Protein AF-A0A920ANH5-F1 (afdb_monomer_lite)

Secondary structure (DSSP, 8-state):
----S-HHHHHHHHHTT--EEEE-SSSEEEE--S-HHHHHHHHHHHT--TTS------S----

Sequence (63 aa):
MNITTEANLAAQWILNEKVIAYPTEGVWGIGGLNTSENIKAINLAKQRDETKNYILLFTHFNN

Radius of gyration: 12.5 Å; chains: 1; bounding box: 32×25×30 Å

Structure (mmCIF, N/CA/C/O backbone):
data_AF-A0A920ANH5-F1
#
_entry.id   AF-A0A920ANH5-F1
#
loop_
_atom_site.group_PDB
_atom_site.id
_atom_site.type_symbol
_atom_site.label_atom_id
_atom_site.label_alt_id
_atom_site.label_comp_id
_atom_site.label_asym_id
_atom_site.label_entity_id
_atom_site.label_seq_id
_atom_site.pdbx_PDB_ins_code
_atom_site.Cartn_x
_atom_site.Cartn_y
_atom_site.Cartn_z
_atom_site.occupancy
_atom_site.B_iso_or_equiv
_atom_site.auth_seq_id
_atom_site.auth_comp_id
_atom_site.auth_asym_id
_atom_site.auth_atom_id
_atom_site.pdbx_PDB_model_num
ATOM 1 N N . MET A 1 1 ? -4.406 10.061 -13.991 1.00 75.56 1 MET A N 1
ATOM 2 C CA . MET A 1 1 ? -3.856 8.924 -13.223 1.00 75.56 1 MET A CA 1
ATOM 3 C C . MET A 1 1 ? -2.396 8.806 -13.617 1.00 75.56 1 MET A C 1
ATOM 5 O O . MET A 1 1 ? -2.134 8.732 -14.809 1.00 75.56 1 MET A O 1
ATOM 9 N N . ASN A 1 2 ? -1.472 8.890 -12.660 1.00 91.94 2 ASN A N 1
ATOM 10 C CA . ASN A 1 2 ? -0.040 8.769 -12.946 1.00 91.94 2 ASN A CA 1
ATOM 11 C C . ASN A 1 2 ? 0.339 7.285 -12.915 1.00 91.94 2 ASN A C 1
ATOM 13 O O . ASN A 1 2 ? -0.114 6.565 -12.028 1.00 91.94 2 ASN A O 1
ATOM 17 N N . ILE A 1 3 ? 1.133 6.835 -13.885 1.00 96.12 3 ILE A N 1
ATOM 18 C CA . ILE A 1 3 ? 1.558 5.438 -14.037 1.00 96.12 3 ILE A CA 1
ATOM 19 C C . ILE A 1 3 ? 3.071 5.437 -14.240 1.00 96.12 3 ILE A C 1
ATOM 21 O O . ILE A 1 3 ? 3.607 6.316 -14.911 1.00 96.12 3 ILE A O 1
ATOM 25 N N . THR A 1 4 ? 3.756 4.472 -13.637 1.00 97.31 4 THR A N 1
ATOM 26 C CA . THR A 1 4 ? 5.194 4.271 -13.805 1.00 97.31 4 THR A CA 1
ATOM 27 C C . THR A 1 4 ? 5.523 2.786 -13.733 1.00 97.31 4 THR A C 1
ATOM 29 O O . THR A 1 4 ? 4.852 2.038 -13.022 1.00 97.31 4 THR A O 1
ATOM 32 N N . THR A 1 5 ? 6.563 2.372 -14.449 1.00 97.00 5 THR A N 1
ATOM 33 C CA . THR A 1 5 ? 7.228 1.070 -14.280 1.00 97.00 5 THR A CA 1
ATOM 34 C C . THR A 1 5 ? 8.473 1.176 -13.395 1.00 97.00 5 THR A C 1
ATOM 36 O O . THR A 1 5 ? 9.020 0.162 -12.976 1.00 97.00 5 THR A O 1
ATOM 39 N N . GLU A 1 6 ? 8.908 2.399 -13.078 1.00 97.75 6 GLU A N 1
ATOM 40 C CA . GLU A 1 6 ? 10.100 2.671 -12.279 1.00 97.75 6 GLU A CA 1
ATOM 41 C C . GLU A 1 6 ? 9.799 2.543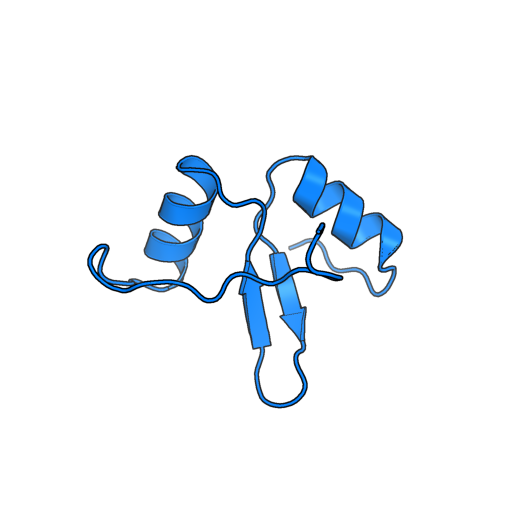 -10.783 1.00 97.75 6 GLU A C 1
ATOM 43 O O . GLU A 1 6 ? 9.125 3.398 -10.194 1.00 97.75 6 GLU A O 1
ATOM 48 N N . ALA A 1 7 ? 10.347 1.503 -10.149 1.00 96.00 7 ALA A N 1
ATOM 49 C CA . ALA A 1 7 ? 10.144 1.224 -8.727 1.00 96.00 7 ALA A CA 1
ATOM 50 C C . ALA A 1 7 ? 10.570 2.399 -7.830 1.00 96.00 7 ALA A C 1
ATOM 52 O O . ALA A 1 7 ? 9.865 2.736 -6.881 1.00 96.00 7 ALA A O 1
ATOM 53 N N . ASN A 1 8 ? 11.670 3.079 -8.169 1.00 97.56 8 ASN A N 1
ATOM 54 C CA . ASN A 1 8 ? 12.153 4.243 -7.422 1.00 97.56 8 ASN A CA 1
ATOM 55 C C . ASN A 1 8 ? 11.144 5.397 -7.437 1.00 97.56 8 ASN A C 1
ATOM 57 O O . ASN A 1 8 ? 10.929 6.038 -6.411 1.00 97.56 8 ASN A O 1
ATOM 61 N N . 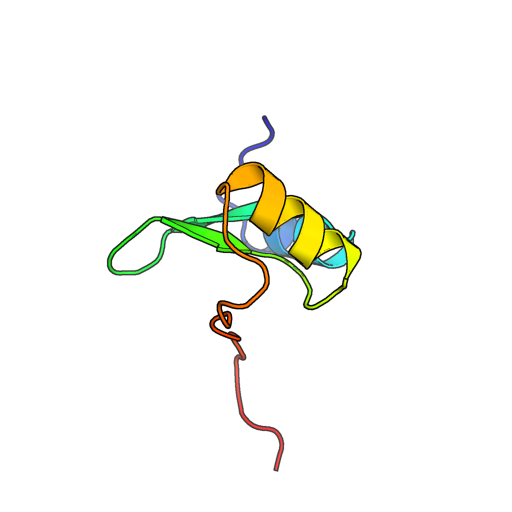LEU A 1 9 ? 10.486 5.646 -8.573 1.00 98.25 9 LEU A N 1
ATOM 62 C CA . LEU A 1 9 ? 9.477 6.699 -8.667 1.00 98.25 9 LEU A CA 1
ATOM 63 C C . LEU A 1 9 ? 8.219 6.332 -7.868 1.00 98.25 9 LEU A C 1
ATOM 65 O O . LEU A 1 9 ? 7.691 7.170 -7.139 1.00 98.25 9 LEU A O 1
ATOM 69 N N . ALA A 1 10 ? 7.777 5.073 -7.946 1.00 97.44 10 ALA A N 1
ATOM 70 C CA . ALA A 1 10 ? 6.659 4.582 -7.143 1.00 97.44 10 ALA A CA 1
ATOM 71 C C . ALA A 1 10 ? 6.958 4.655 -5.634 1.00 97.44 10 ALA A C 1
ATOM 73 O O . ALA A 1 10 ? 6.106 5.084 -4.857 1.00 97.44 10 ALA A O 1
ATOM 74 N N . ALA A 1 11 ? 8.182 4.317 -5.219 1.00 96.38 11 ALA A N 1
ATOM 75 C CA . ALA A 1 11 ? 8.625 4.450 -3.834 1.00 96.38 11 ALA A CA 1
ATOM 76 C C . ALA A 1 11 ? 8.577 5.910 -3.361 1.00 96.38 11 ALA A C 1
ATOM 78 O O . ALA A 1 11 ? 8.079 6.182 -2.272 1.00 96.38 11 ALA A O 1
ATOM 79 N N . GLN A 1 12 ? 9.003 6.866 -4.195 1.00 98.12 12 GLN A N 1
ATOM 80 C CA . GLN A 1 12 ? 8.868 8.291 -3.881 1.00 98.12 12 GLN A CA 1
ATOM 81 C C . GLN A 1 12 ? 7.405 8.719 -3.735 1.00 98.12 12 GLN A C 1
ATOM 83 O O . GLN A 1 12 ? 7.095 9.543 -2.880 1.00 98.12 12 GLN A O 1
ATOM 88 N N . TRP A 1 13 ? 6.476 8.169 -4.520 1.00 97.88 13 TRP A N 1
ATOM 89 C CA . TRP A 1 13 ? 5.050 8.446 -4.316 1.00 97.88 13 TRP A CA 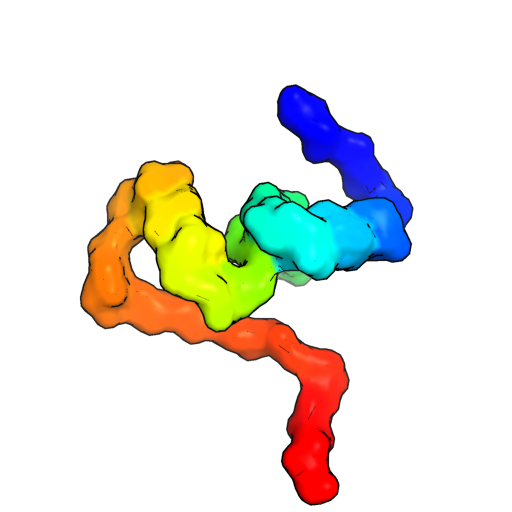1
ATOM 90 C C . TRP A 1 13 ? 4.566 7.949 -2.952 1.00 97.88 13 TRP A C 1
ATOM 92 O O . TRP A 1 13 ? 3.892 8.700 -2.252 1.00 97.88 13 TRP A O 1
ATOM 102 N N . ILE A 1 14 ? 4.959 6.739 -2.545 1.00 96.94 14 ILE A N 1
ATOM 103 C CA . ILE A 1 14 ? 4.627 6.194 -1.221 1.00 96.94 14 ILE A CA 1
ATOM 104 C C . ILE A 1 14 ? 5.197 7.087 -0.109 1.00 96.94 14 ILE A C 1
ATOM 106 O O . ILE A 1 14 ? 4.465 7.443 0.811 1.00 96.94 14 ILE A O 1
ATOM 110 N N . LEU A 1 15 ? 6.472 7.485 -0.211 1.00 96.31 15 LEU A N 1
ATOM 111 C CA . LEU A 1 15 ? 7.135 8.366 0.762 1.00 96.31 15 LEU A CA 1
ATOM 112 C C . LEU A 1 15 ? 6.485 9.755 0.849 1.00 96.31 15 LEU A C 1
ATOM 114 O O . LEU A 1 15 ? 6.472 10.352 1.917 1.00 96.31 15 LEU A O 1
ATOM 118 N N . ASN A 1 16 ? 5.889 10.234 -0.245 1.00 96.75 16 ASN A N 1
ATOM 119 C CA . ASN A 1 16 ? 5.096 11.466 -0.295 1.00 96.75 16 ASN A CA 1
ATOM 120 C C . ASN A 1 16 ? 3.614 11.238 0.065 1.00 96.75 16 ASN A C 1
ATOM 122 O O . ASN A 1 16 ? 2.726 11.918 -0.463 1.00 96.75 16 ASN A O 1
ATOM 126 N N . GLU A 1 17 ? 3.353 10.248 0.922 1.00 96.06 17 GLU A N 1
ATOM 127 C CA . GLU A 1 17 ? 2.037 9.923 1.482 1.00 96.06 17 GLU A CA 1
ATOM 128 C C . GLU A 1 17 ? 0.958 9.672 0.415 1.00 96.06 17 GLU A C 1
ATOM 130 O O . GLU A 1 17 ? -0.213 10.011 0.588 1.00 96.06 17 GLU A O 1
ATOM 135 N N . LYS A 1 18 ? 1.337 9.094 -0.732 1.00 96.44 18 LYS A N 1
ATOM 136 C CA . LYS A 1 18 ? 0.372 8.661 -1.749 1.00 96.44 18 LYS A CA 1
ATOM 137 C C . LYS A 1 18 ? 0.015 7.191 -1.574 1.00 96.44 18 LYS A C 1
ATOM 139 O O . LYS A 1 18 ? 0.856 6.351 -1.259 1.00 96.44 18 LYS A O 1
ATOM 144 N N . VAL A 1 19 ? -1.242 6.884 -1.878 1.00 97.00 19 VAL A N 1
ATOM 145 C CA . VAL A 1 19 ? -1.725 5.518 -2.087 1.00 97.00 19 VAL A CA 1
ATOM 146 C C . VAL A 1 19 ? -1.509 5.145 -3.551 1.00 97.00 19 VAL A C 1
ATOM 148 O O . VAL A 1 19 ? -1.905 5.891 -4.449 1.00 97.00 19 VAL A O 1
ATOM 151 N N . ILE A 1 20 ? -0.903 3.985 -3.793 1.00 97.31 20 ILE A N 1
ATOM 152 C CA . ILE A 1 20 ? -0.657 3.446 -5.132 1.00 97.31 20 ILE A CA 1
ATOM 153 C C . ILE A 1 20 ? -1.384 2.115 -5.323 1.00 97.31 20 ILE A C 1
ATOM 155 O O . ILE A 1 20 ? -1.595 1.366 -4.368 1.00 97.31 20 ILE A O 1
ATOM 159 N N . ALA A 1 21 ? -1.725 1.802 -6.572 1.00 96.81 21 ALA A N 1
ATOM 160 C CA . ALA A 1 21 ? -2.028 0.437 -6.983 1.00 96.81 21 ALA A CA 1
ATOM 161 C C . ALA A 1 21 ? -0.745 -0.223 -7.503 1.00 96.81 21 ALA A C 1
ATOM 163 O O . ALA A 1 21 ? 0.022 0.415 -8.223 1.00 96.81 21 ALA A O 1
ATOM 164 N N . TYR A 1 22 ? -0.506 -1.480 -7.142 1.00 95.56 22 TYR A N 1
ATOM 165 C CA . TYR A 1 22 ? 0.701 -2.214 -7.529 1.00 95.56 22 TYR A CA 1
ATOM 166 C C . TYR A 1 22 ? 0.378 -3.686 -7.819 1.00 95.56 22 TYR A C 1
ATOM 168 O O . TYR A 1 22 ? -0.516 -4.250 -7.182 1.00 95.56 22 TYR A O 1
ATOM 176 N N . PRO A 1 23 ? 1.064 -4.328 -8.778 1.00 94.94 23 PRO A N 1
ATOM 177 C CA . PRO A 1 23 ? 0.872 -5.748 -9.037 1.00 94.94 23 PRO A CA 1
ATOM 178 C C . PRO A 1 23 ? 1.486 -6.594 -7.912 1.00 94.94 23 PRO A C 1
ATOM 180 O O . PRO A 1 23 ? 2.542 -6.263 -7.374 1.00 94.94 23 PRO A O 1
ATOM 183 N N . THR A 1 24 ? 0.835 -7.707 -7.578 1.00 92.69 24 THR A N 1
ATOM 184 C CA . THR A 1 24 ? 1.419 -8.807 -6.789 1.00 92.69 24 THR A CA 1
ATOM 185 C C . THR A 1 24 ? 1.425 -10.084 -7.631 1.00 92.69 24 THR A C 1
ATOM 187 O O . THR A 1 24 ? 0.965 -10.060 -8.772 1.00 92.69 24 THR A O 1
ATOM 190 N N . GLU A 1 25 ? 1.916 -11.199 -7.085 1.00 91.69 25 GLU A N 1
ATOM 191 C CA . GLU A 1 25 ? 1.919 -12.496 -7.780 1.00 91.69 25 GLU A CA 1
ATOM 192 C C . GLU A 1 25 ? 0.515 -12.932 -8.245 1.00 91.69 25 GLU A C 1
ATOM 194 O O . GLU A 1 25 ? 0.375 -13.480 -9.335 1.00 91.69 25 GLU A O 1
ATOM 199 N N . GLY A 1 26 ? -0.530 -12.665 -7.449 1.00 93.88 26 GLY A N 1
ATOM 200 C CA . GLY A 1 26 ? -1.895 -13.121 -7.746 1.00 93.88 26 GLY A CA 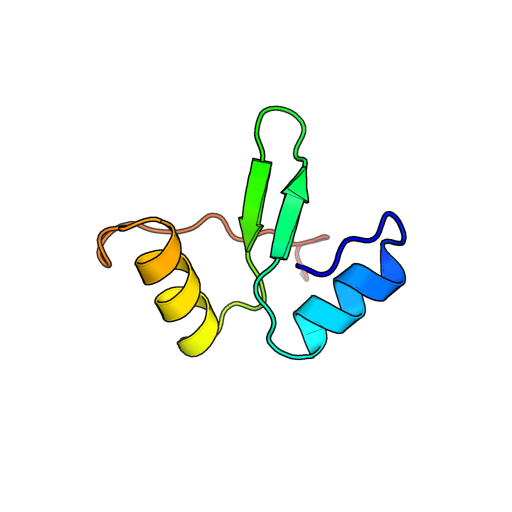1
ATOM 201 C C . GLY A 1 26 ? -2.860 -12.025 -8.198 1.00 93.88 26 GLY A C 1
ATOM 202 O O . GLY A 1 26 ? -3.645 -12.225 -9.121 1.00 93.88 26 GLY A O 1
ATOM 203 N N . VAL A 1 27 ? -2.852 -10.870 -7.528 1.00 94.62 27 VAL A N 1
ATOM 204 C CA . VAL A 1 27 ? -3.847 -9.801 -7.741 1.00 94.62 27 VAL A CA 1
ATOM 205 C C . VAL A 1 27 ? -3.224 -8.414 -7.636 1.00 94.62 27 VAL A C 1
ATOM 207 O O . VAL A 1 27 ? -2.141 -8.235 -7.083 1.00 94.62 27 VAL A O 1
ATOM 210 N N . TRP A 1 28 ? -3.924 -7.392 -8.117 1.00 95.19 28 TRP A N 1
ATOM 211 C CA . TRP A 1 28 ? -3.523 -6.011 -7.863 1.00 95.19 28 TRP A CA 1
ATOM 212 C C . TRP A 1 28 ? -3.780 -5.627 -6.402 1.00 95.19 28 TRP A C 1
ATOM 214 O O . TRP A 1 28 ? -4.890 -5.771 -5.882 1.00 95.19 28 TRP A O 1
ATOM 224 N N . GLY A 1 29 ? -2.741 -5.122 -5.744 1.00 95.19 29 GLY A N 1
ATOM 225 C CA . GLY A 1 29 ? -2.810 -4.492 -4.435 1.00 95.19 29 GLY A CA 1
ATOM 226 C C . GLY A 1 29 ? -3.083 -2.993 -4.545 1.00 95.19 29 GLY A C 1
ATOM 227 O O . GLY A 1 29 ? -2.821 -2.365 -5.569 1.00 95.19 29 GLY A O 1
ATOM 228 N N . ILE A 1 30 ? -3.593 -2.412 -3.461 1.00 96.69 30 ILE A N 1
ATOM 229 C CA . ILE A 1 30 ? -3.629 -0.963 -3.238 1.00 96.69 30 ILE A CA 1
ATOM 230 C C . ILE A 1 30 ? -3.074 -0.697 -1.841 1.00 96.69 30 ILE A C 1
ATOM 232 O O . ILE A 1 30 ? -3.461 -1.380 -0.890 1.00 96.69 30 ILE A O 1
ATOM 236 N N . GLY A 1 31 ? -2.134 0.236 -1.721 1.00 96.44 31 GLY A N 1
ATOM 237 C CA . GLY A 1 31 ? -1.403 0.458 -0.476 1.00 96.44 31 GLY A CA 1
ATOM 238 C C . GLY A 1 31 ? -0.546 1.720 -0.479 1.00 96.44 31 GLY A C 1
ATOM 239 O O . GLY A 1 31 ? -0.424 2.404 -1.491 1.00 96.44 31 GLY A O 1
ATOM 240 N N . GLY A 1 32 ? 0.034 2.018 0.677 1.00 96.56 32 GLY A N 1
ATOM 241 C CA . GLY A 1 32 ? 0.896 3.168 0.938 1.00 96.56 32 GLY A CA 1
ATOM 242 C C . GLY A 1 32 ? 1.515 3.040 2.331 1.00 96.56 32 GLY A C 1
ATOM 243 O O . GLY A 1 32 ? 1.507 1.951 2.909 1.00 96.56 32 GLY A O 1
ATOM 244 N N . LEU A 1 33 ? 2.024 4.140 2.890 1.00 96.75 33 LEU A N 1
ATOM 245 C CA . LEU A 1 33 ? 2.489 4.163 4.282 1.00 96.75 33 LEU A CA 1
ATOM 246 C C . LEU A 1 33 ? 1.343 3.838 5.250 1.00 96.75 33 LEU A C 1
ATOM 248 O O . LEU A 1 33 ? 0.197 4.211 4.993 1.00 96.75 33 LEU A O 1
ATOM 252 N N . ASN A 1 34 ? 1.664 3.188 6.374 1.00 95.25 34 ASN A N 1
ATOM 253 C CA . ASN A 1 34 ? 0.716 2.863 7.443 1.00 95.25 34 ASN A CA 1
ATOM 254 C C . ASN A 1 34 ? 0.354 4.113 8.270 1.00 95.25 34 ASN A C 1
ATOM 256 O O . ASN A 1 34 ? 0.752 4.248 9.426 1.00 95.25 34 ASN A O 1
ATOM 260 N N . THR A 1 35 ? -0.354 5.050 7.643 1.00 95.44 35 THR A N 1
ATOM 261 C CA . THR A 1 35 ? -0.849 6.293 8.244 1.00 95.44 35 THR A CA 1
ATOM 262 C C . THR A 1 35 ? -2.374 6.320 8.218 1.00 95.44 35 THR A C 1
ATOM 264 O O . THR A 1 35 ? -3.012 5.701 7.360 1.00 95.44 35 THR A O 1
ATOM 267 N N . SER A 1 36 ? -2.976 7.058 9.150 1.00 94.75 36 SER A N 1
ATOM 268 C CA . SER A 1 36 ? -4.432 7.200 9.256 1.00 94.75 36 SER A CA 1
ATOM 269 C C . SER A 1 36 ? -5.057 7.747 7.967 1.00 94.75 36 SER A C 1
ATOM 271 O O . SER A 1 36 ? -6.133 7.313 7.558 1.00 94.75 36 SER A O 1
ATOM 273 N N . GLU A 1 37 ? -4.376 8.678 7.305 1.00 96.06 37 GLU A N 1
ATOM 274 C CA . GLU A 1 37 ? -4.787 9.319 6.057 1.00 96.06 37 GLU A CA 1
ATOM 275 C C . GLU A 1 37 ? -4.851 8.299 4.915 1.00 96.06 37 GLU A C 1
ATOM 277 O O . GLU A 1 37 ? -5.862 8.211 4.211 1.00 96.06 37 GLU A O 1
ATOM 282 N N . ASN A 1 38 ? -3.815 7.468 4.777 1.00 96.50 38 ASN A N 1
ATOM 283 C CA . ASN A 1 38 ? -3.766 6.428 3.752 1.00 96.50 38 ASN A CA 1
ATOM 284 C C . ASN A 1 38 ? -4.784 5.317 4.014 1.00 96.50 38 ASN A C 1
ATOM 286 O O . ASN A 1 38 ? -5.437 4.861 3.077 1.00 96.50 38 ASN A O 1
ATOM 290 N N . ILE A 1 39 ? -4.971 4.912 5.274 1.00 95.56 39 ILE A N 1
ATOM 291 C CA . ILE A 1 39 ? -5.998 3.935 5.667 1.00 95.56 39 ILE A CA 1
ATOM 292 C C . ILE A 1 39 ? -7.388 4.438 5.264 1.00 95.56 39 ILE A C 1
ATOM 294 O O . ILE A 1 39 ? -8.137 3.716 4.602 1.00 95.56 39 ILE A O 1
ATOM 298 N N . LYS A 1 40 ? -7.716 5.698 5.580 1.00 95.12 40 LYS A N 1
ATOM 299 C CA . LYS A 1 40 ? -8.987 6.323 5.180 1.00 95.12 40 LYS A CA 1
ATOM 300 C C . LYS A 1 40 ? -9.144 6.373 3.661 1.00 95.12 40 LYS A C 1
ATOM 302 O O . LYS A 1 40 ? -10.202 6.010 3.150 1.00 95.12 40 LYS A O 1
ATOM 307 N N . ALA A 1 41 ? -8.098 6.770 2.935 1.00 95.75 41 ALA A N 1
ATOM 308 C CA . ALA A 1 41 ? -8.121 6.818 1.475 1.00 95.75 41 ALA A CA 1
ATOM 309 C C . ALA A 1 41 ? -8.350 5.429 0.851 1.00 95.75 41 ALA A C 1
ATOM 311 O O . ALA A 1 41 ? -9.161 5.289 -0.065 1.00 95.75 41 ALA A O 1
ATOM 312 N N . ILE A 1 42 ? -7.696 4.386 1.374 1.00 96.25 42 ILE A N 1
ATOM 313 C CA . ILE A 1 42 ? -7.885 3.000 0.923 1.00 96.25 42 ILE A CA 1
ATOM 314 C C . ILE A 1 42 ? -9.294 2.504 1.263 1.00 96.25 42 ILE A C 1
ATOM 316 O O . ILE A 1 42 ? -9.928 1.871 0.417 1.00 96.25 42 ILE A O 1
ATOM 320 N N . ASN A 1 43 ? -9.809 2.793 2.462 1.00 96.06 43 ASN A N 1
ATOM 321 C CA . ASN A 1 43 ? -11.172 2.416 2.845 1.00 96.06 43 ASN A CA 1
ATOM 322 C C . ASN A 1 43 ? -12.213 3.041 1.934 1.00 96.06 43 ASN A C 1
ATOM 324 O O . ASN A 1 43 ? -13.082 2.326 1.438 1.00 96.06 43 ASN A O 1
ATOM 328 N N . LEU A 1 44 ? -12.074 4.335 1.648 1.00 95.62 44 LEU A N 1
ATOM 329 C CA . LEU A 1 44 ? -12.956 5.034 0.727 1.00 95.62 44 LEU A CA 1
ATOM 330 C C . LEU A 1 44 ? -12.878 4.432 -0.683 1.00 95.62 44 LEU A C 1
ATOM 332 O O . LEU A 1 44 ? -13.907 4.104 -1.268 1.00 95.62 44 LEU A O 1
ATOM 336 N N . ALA A 1 45 ? -11.666 4.225 -1.208 1.00 94.62 45 ALA A N 1
ATOM 337 C CA . ALA A 1 45 ? -11.463 3.693 -2.555 1.00 94.62 45 ALA A CA 1
ATOM 338 C C . ALA A 1 45 ? -11.992 2.259 -2.724 1.00 94.62 45 ALA A C 1
ATOM 340 O O . ALA A 1 45 ? -12.493 1.906 -3.790 1.00 94.62 45 ALA A O 1
ATOM 341 N N . LYS A 1 46 ? -11.887 1.424 -1.683 1.00 94.12 46 LYS A N 1
ATOM 342 C CA . LYS A 1 46 ? -12.334 0.022 -1.708 1.00 94.12 46 LYS A CA 1
ATOM 343 C C . LYS A 1 46 ? -13.735 -0.200 -1.142 1.00 94.12 46 LYS A C 1
ATOM 345 O O . LYS A 1 46 ? -14.167 -1.351 -1.121 1.00 94.12 46 LYS A O 1
ATOM 350 N N . GLN A 1 47 ? -14.393 0.846 -0.636 1.00 95.50 47 GLN A N 1
ATOM 351 C CA . GLN A 1 47 ? -15.617 0.737 0.170 1.00 95.50 47 GLN A CA 1
ATOM 352 C C . GLN A 1 47 ? -15.464 -0.323 1.277 1.00 95.50 47 GLN A C 1
ATOM 354 O O . GLN A 1 47 ? -16.301 -1.206 1.462 1.00 95.50 47 GLN A O 1
ATOM 359 N N . ARG A 1 48 ? -14.311 -0.300 1.953 1.00 93.75 48 ARG A N 1
ATOM 360 C CA . ARG A 1 48 ? -13.935 -1.308 2.945 1.00 93.75 48 ARG A CA 1
ATOM 361 C C . ARG A 1 48 ? -14.411 -0.886 4.333 1.00 93.75 48 ARG A C 1
ATOM 363 O O . ARG A 1 48 ? -14.257 0.262 4.727 1.00 93.75 48 ARG A O 1
ATOM 370 N N . ASP A 1 49 ? -14.936 -1.863 5.063 1.00 93.38 49 ASP A N 1
ATOM 371 C CA . ASP A 1 49 ? -15.284 -1.746 6.478 1.00 93.38 49 ASP A CA 1
ATOM 372 C C . ASP A 1 49 ? -14.033 -1.511 7.347 1.00 93.38 49 ASP A C 1
ATOM 374 O O . ASP A 1 49 ? -13.041 -2.237 7.223 1.00 93.38 49 ASP A O 1
ATOM 378 N N . GLU A 1 50 ? -14.099 -0.518 8.235 1.00 87.38 50 GLU A N 1
ATOM 379 C CA . GLU A 1 50 ? -12.998 -0.086 9.106 1.00 87.38 50 GLU A CA 1
ATOM 380 C C . GLU A 1 50 ? -12.551 -1.159 10.111 1.00 87.38 50 GLU A C 1
ATOM 382 O O . GLU A 1 50 ? -11.413 -1.135 10.573 1.00 87.38 50 GLU A O 1
ATOM 387 N N . THR A 1 51 ? -13.403 -2.141 10.411 1.00 90.81 51 THR A N 1
ATOM 388 C CA . THR A 1 51 ? -13.087 -3.253 11.322 1.00 90.81 51 THR A CA 1
ATOM 389 C C . THR A 1 51 ? -12.158 -4.298 10.701 1.00 90.81 51 THR A C 1
ATOM 391 O O . THR A 1 51 ? -11.639 -5.171 11.401 1.00 90.81 51 THR A O 1
ATOM 394 N N . LYS A 1 52 ? -11.934 -4.253 9.379 1.00 93.38 52 LYS A N 1
ATOM 395 C CA . LYS A 1 52 ? -11.141 -5.264 8.677 1.00 93.38 52 LYS A CA 1
ATOM 396 C C . LYS A 1 52 ? -9.659 -4.896 8.608 1.00 93.38 52 LYS A C 1
ATOM 398 O O . LYS A 1 52 ? -9.274 -3.974 7.892 1.00 93.38 52 LYS A O 1
ATOM 403 N N . ASN A 1 53 ? -8.825 -5.749 9.200 1.00 93.50 53 ASN A N 1
ATOM 404 C CA . ASN A 1 53 ? -7.360 -5.648 9.188 1.00 93.50 53 ASN A CA 1
ATOM 405 C C . ASN A 1 53 ? -6.741 -5.564 7.779 1.00 93.50 53 ASN A C 1
ATOM 407 O O . ASN A 1 53 ? -7.324 -6.028 6.795 1.00 93.50 53 ASN A O 1
ATOM 411 N N . TYR A 1 54 ? -5.520 -5.033 7.698 1.00 94.44 54 TYR A N 1
ATOM 412 C CA . TYR A 1 54 ? -4.707 -4.973 6.478 1.00 94.44 54 TYR A CA 1
ATOM 413 C C . TYR A 1 54 ? -3.517 -5.928 6.549 1.00 94.44 54 TYR A C 1
ATOM 415 O O . TYR A 1 54 ? -3.125 -6.381 7.622 1.00 94.44 54 TYR A O 1
ATOM 423 N N . ILE A 1 55 ? -2.931 -6.201 5.385 1.00 93.50 55 ILE A N 1
ATOM 424 C CA . ILE A 1 55 ? -1.651 -6.897 5.274 1.00 93.50 55 ILE A CA 1
ATOM 425 C C . ILE A 1 55 ? -0.551 -5.835 5.322 1.00 93.50 55 ILE A C 1
ATOM 427 O O . ILE A 1 55 ? -0.567 -4.905 4.514 1.00 93.50 55 ILE A O 1
ATOM 431 N N . LEU A 1 56 ? 0.392 -5.974 6.254 1.00 93.19 56 LEU A N 1
ATOM 432 C CA . LEU A 1 56 ? 1.593 -5.145 6.309 1.00 93.19 56 LEU A CA 1
ATOM 433 C C . LEU A 1 56 ? 2.723 -5.845 5.550 1.00 93.19 56 LEU A C 1
ATOM 435 O O . LEU A 1 56 ? 2.998 -7.018 5.795 1.00 93.19 56 LEU A O 1
ATOM 439 N N . LEU A 1 57 ? 3.369 -5.121 4.637 1.00 90.12 57 LEU A N 1
ATOM 440 C CA . LEU A 1 57 ? 4.501 -5.610 3.854 1.00 90.12 57 LEU A CA 1
ATOM 441 C C . LEU A 1 57 ? 5.790 -4.975 4.376 1.00 90.12 57 LEU A C 1
ATOM 443 O O . LEU A 1 57 ? 5.860 -3.759 4.541 1.00 90.12 57 LEU A O 1
ATOM 447 N N . PHE A 1 58 ? 6.808 -5.793 4.617 1.00 88.25 58 PHE A N 1
ATOM 448 C CA . PHE A 1 58 ? 8.135 -5.362 5.050 1.00 88.25 58 PHE A CA 1
ATOM 449 C C . PHE A 1 58 ? 9.201 -6.246 4.398 1.00 88.25 58 PHE A C 1
ATOM 451 O O . PHE A 1 58 ? 8.951 -7.404 4.072 1.00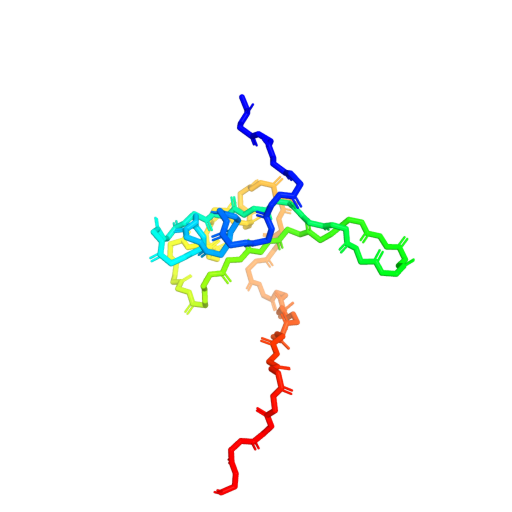 88.25 58 PHE A O 1
ATOM 458 N N . THR A 1 59 ? 10.388 -5.682 4.179 1.00 86.50 59 THR A N 1
ATOM 459 C CA . THR A 1 59 ? 11.511 -6.348 3.499 1.00 86.50 59 THR A CA 1
ATOM 460 C C . THR A 1 59 ? 12.241 -7.342 4.397 1.00 86.50 59 THR A C 1
ATOM 462 O O . THR A 1 59 ? 12.752 -8.346 3.913 1.00 86.50 59 THR A O 1
ATOM 465 N N . HIS A 1 60 ? 12.304 -7.064 5.698 1.00 88.38 60 HIS A N 1
ATOM 466 C CA . HIS A 1 60 ? 12.939 -7.907 6.707 1.00 88.38 60 HIS A CA 1
ATOM 467 C C . HIS A 1 60 ? 12.390 -7.575 8.097 1.00 88.38 60 HIS A C 1
ATOM 469 O O . HIS A 1 60 ? 11.931 -6.460 8.349 1.00 88.38 60 HIS A O 1
ATOM 475 N N . PHE A 1 61 ? 12.464 -8.544 9.009 1.00 86.56 61 PHE A N 1
ATOM 476 C CA . PHE A 1 61 ? 12.304 -8.282 10.436 1.00 86.56 61 PHE A CA 1
ATOM 477 C C . PHE A 1 61 ? 13.602 -7.672 10.968 1.00 86.56 61 PHE A C 1
ATOM 479 O O . PHE A 1 61 ? 14.682 -8.207 10.720 1.00 86.56 61 PHE A O 1
ATOM 486 N N . ASN A 1 62 ? 13.501 -6.556 11.686 1.00 80.38 62 ASN A N 1
ATOM 487 C CA . ASN A 1 62 ? 14.630 -6.041 12.452 1.00 80.38 62 ASN A CA 1
ATOM 488 C C . ASN A 1 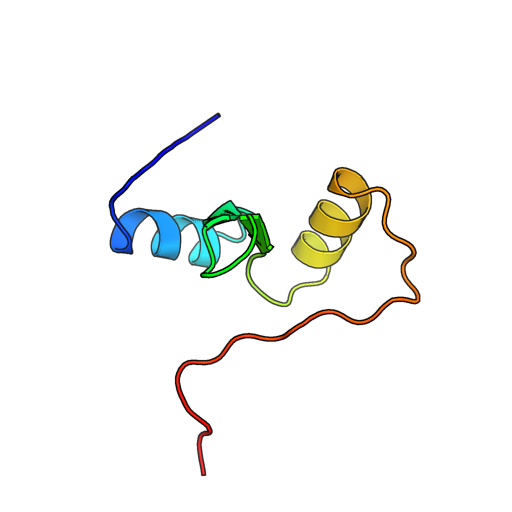62 ? 14.635 -6.771 13.799 1.00 80.38 62 ASN A C 1
ATOM 490 O O . ASN A 1 62 ? 13.690 -6.606 14.571 1.00 80.38 62 ASN A O 1
ATOM 494 N N . ASN A 1 63 ? 15.656 -7.601 14.026 1.00 62.00 63 ASN A N 1
ATOM 495 C CA . ASN A 1 63 ? 15.957 -8.193 15.333 1.00 62.00 63 ASN A CA 1
ATOM 496 C C . ASN A 1 63 ? 16.773 -7.218 16.179 1.00 62.00 63 ASN A C 1
ATOM 498 O O . ASN A 1 63 ? 17.685 -6.584 15.600 1.00 62.00 63 ASN A O 1
#

Foldseek 3Di:
DDDDPDPVVVLVCLVVVHWDWDDDPPGIDIDHPPDPVGLVVVCVVVVDDPPDDDDDDDPDDDD

pLDDT: mean 93.7, std 5.71, range [62.0, 98.25]